Protein AF-A0A645JK14-F1 (afdb_monomer_lite)

Foldseek 3Di:
DDDDDADDDCLDDKWKDFQNHTDDAACCVCVVVVNDDPDPPPPNLCRHLHPDAHWMKIAPQPVVFFEEEEEEESQCSRCVSVVQSRGRMYIYHYPVCVVPDDVVCVCVVRVHDYYDYDYDPVVVVVVPDPPD

pLDDT: mean 91.76, std 9.83, range [40.03, 98.81]

Organism: NCBI:txid1076179

Sequence (132 aa):
MDIFKTYQFDYGDYTSYVNDRKATIGMEAEYAKGQFSTEPSYQHWLSFYGGQSGVIRFEFHQPDQPNLLILSDSQGLPIRKLLASHFNRTIYLDDQQTSTLDLNQVIADNDIDVVVFLGQISQFERFNGSGT

Radius of gyration: 15.87 Å; chains: 1; bounding box: 43×33×47 Å

Secondary structure (DSSP, 8-state):
-PPP--------S-EEEETTEE---SSHHHHHTT-S---TT--HHHHHHT---S-EEEE---TTSPPEEEEESGGGTTTHHHHHTTSSEEEEE-HHHHHHS-HHHHHHHTT--EEEEES-THHHHTTS----

Structure (mmCIF, N/CA/C/O backbone):
data_AF-A0A645JK14-F1
#
_entry.id   AF-A0A645JK14-F1
#
loop_
_atom_site.group_PDB
_atom_site.id
_atom_site.type_symbol
_atom_site.label_atom_id
_atom_site.label_alt_id
_atom_site.label_comp_id
_atom_site.label_asym_id
_atom_site.label_entity_id
_atom_site.label_seq_id
_atom_site.pdbx_PDB_ins_code
_atom_site.Cartn_x
_atom_site.Cartn_y
_atom_site.Cartn_z
_atom_site.occupancy
_atom_site.B_iso_or_equiv
_atom_site.auth_seq_id
_atom_site.auth_comp_id
_atom_site.auth_asym_id
_atom_site.auth_atom_id
_atom_site.pdbx_PDB_model_num
ATOM 1 N N . MET A 1 1 ? 30.066 1.039 -10.508 1.00 62.88 1 MET A N 1
ATOM 2 C CA . MET A 1 1 ? 28.658 1.153 -10.931 1.00 62.88 1 MET A CA 1
ATOM 3 C C . MET A 1 1 ? 27.892 0.189 -10.061 1.00 62.88 1 MET A C 1
ATOM 5 O O . MET A 1 1 ? 28.172 -1.003 -10.125 1.00 62.88 1 MET A O 1
ATOM 9 N N . ASP A 1 2 ? 27.051 0.713 -9.179 1.00 70.19 2 ASP A N 1
ATOM 10 C CA . ASP A 1 2 ? 26.314 -0.124 -8.239 1.00 70.19 2 ASP A CA 1
ATOM 11 C C . ASP A 1 2 ? 25.193 -0.854 -8.971 1.00 70.19 2 ASP A C 1
ATOM 13 O O . ASP A 1 2 ? 24.508 -0.291 -9.824 1.00 70.19 2 ASP A O 1
ATOM 17 N N . ILE A 1 3 ? 25.049 -2.141 -8.672 1.00 82.31 3 ILE A N 1
ATOM 18 C CA . ILE A 1 3 ? 24.022 -2.992 -9.267 1.00 82.31 3 ILE A CA 1
ATOM 19 C C . ILE A 1 3 ? 22.790 -2.902 -8.370 1.00 82.31 3 ILE A C 1
ATOM 21 O O . ILE A 1 3 ? 22.856 -3.278 -7.199 1.00 82.31 3 ILE A O 1
ATOM 25 N N . PHE A 1 4 ? 21.664 -2.445 -8.919 1.00 87.12 4 PHE A N 1
ATOM 26 C CA . PHE A 1 4 ? 20.378 -2.512 -8.231 1.00 87.12 4 PHE A CA 1
ATOM 27 C C . PHE A 1 4 ? 19.937 -3.978 -8.110 1.00 87.12 4 PHE A C 1
ATOM 29 O O . PHE A 1 4 ? 19.800 -4.675 -9.115 1.00 87.12 4 PHE A O 1
ATOM 36 N N . LYS A 1 5 ? 19.757 -4.459 -6.876 1.00 88.75 5 LYS A N 1
ATOM 37 C CA . LYS A 1 5 ? 19.341 -5.832 -6.560 1.00 88.75 5 LYS A CA 1
ATOM 38 C C . LYS A 1 5 ? 18.140 -5.799 -5.628 1.00 88.75 5 LYS A C 1
ATOM 40 O O . LYS A 1 5 ? 18.097 -4.985 -4.708 1.00 88.75 5 LYS A O 1
ATOM 45 N N . THR A 1 6 ? 17.204 -6.711 -5.845 1.00 91.31 6 THR A N 1
ATOM 46 C CA . THR A 1 6 ? 15.975 -6.830 -5.059 1.00 91.31 6 THR A CA 1
ATOM 47 C C . THR A 1 6 ? 15.665 -8.297 -4.797 1.00 91.31 6 THR A C 1
ATOM 49 O O . THR A 1 6 ? 16.194 -9.186 -5.469 1.00 91.31 6 THR A O 1
ATOM 52 N N . TYR A 1 7 ? 14.819 -8.548 -3.802 1.00 89.75 7 TYR A N 1
ATOM 53 C CA . TYR A 1 7 ? 14.216 -9.858 -3.601 1.00 89.75 7 TYR A CA 1
ATOM 54 C C . TYR A 1 7 ? 12.872 -9.892 -4.318 1.00 89.75 7 TYR A C 1
ATOM 56 O O . TYR A 1 7 ? 12.109 -8.929 -4.260 1.00 89.75 7 TYR A O 1
ATOM 64 N N . GLN A 1 8 ? 12.600 -11.000 -4.998 1.00 89.12 8 GLN A N 1
ATOM 65 C CA . GLN A 1 8 ? 11.286 -11.286 -5.554 1.00 89.12 8 GLN A CA 1
ATOM 66 C C . GLN A 1 8 ? 10.557 -12.203 -4.581 1.00 89.12 8 GLN A C 1
ATOM 68 O O . GLN A 1 8 ? 11.091 -13.240 -4.187 1.00 89.12 8 GLN A O 1
ATOM 73 N N . PHE A 1 9 ? 9.356 -11.798 -4.194 1.00 91.75 9 PHE A N 1
ATOM 74 C CA . PHE A 1 9 ? 8.475 -12.583 -3.348 1.00 91.75 9 PHE A CA 1
ATOM 75 C C . PHE A 1 9 ? 7.280 -13.040 -4.175 1.00 91.75 9 PHE A C 1
ATOM 77 O O . PHE A 1 9 ? 6.819 -12.319 -5.061 1.00 91.75 9 PHE A O 1
ATOM 84 N N . ASP A 1 10 ? 6.781 -14.230 -3.870 1.00 93.31 10 ASP A N 1
ATOM 85 C CA . ASP A 1 10 ? 5.452 -14.633 -4.303 1.00 93.31 10 ASP A CA 1
ATOM 86 C C . ASP A 1 10 ? 4.445 -14.092 -3.287 1.00 93.31 10 ASP A C 1
ATOM 88 O O . ASP A 1 10 ? 4.407 -14.544 -2.142 1.00 93.31 10 ASP A O 1
ATOM 92 N N . TYR A 1 11 ? 3.689 -13.072 -3.688 1.00 95.19 11 TYR A N 1
ATOM 93 C CA . TYR A 1 11 ? 2.656 -12.475 -2.844 1.00 95.19 11 TYR A CA 1
ATOM 94 C C . TYR A 1 11 ? 1.331 -13.250 -2.919 1.00 95.19 11 TYR A C 1
ATOM 96 O O . TYR A 1 11 ? 0.482 -13.068 -2.053 1.00 95.19 11 TYR A O 1
ATOM 104 N N . GLY A 1 12 ? 1.133 -14.091 -3.940 1.00 94.50 12 GLY A N 1
ATOM 105 C CA . GLY A 1 12 ? -0.185 -14.580 -4.340 1.00 94.50 12 GLY A CA 1
ATOM 106 C C . GLY A 1 12 ? -1.009 -13.546 -5.123 1.00 94.50 12 GLY A C 1
ATOM 107 O O . GLY A 1 12 ? -0.510 -12.494 -5.534 1.00 94.50 12 GLY A O 1
ATOM 108 N N . ASP A 1 13 ? -2.287 -13.861 -5.343 1.00 96.56 13 ASP A N 1
ATOM 109 C CA . ASP A 1 13 ? -3.211 -13.016 -6.103 1.00 96.56 13 ASP A CA 1
ATOM 110 C C . ASP A 1 13 ? -3.748 -11.856 -5.255 1.00 96.56 13 ASP A C 1
ATOM 112 O O . ASP A 1 13 ? -4.234 -12.048 -4.141 1.00 96.56 13 ASP A O 1
ATOM 116 N N . TYR A 1 14 ? -3.718 -10.643 -5.810 1.00 97.75 14 TYR A N 1
ATOM 117 C CA . TYR A 1 14 ? -4.305 -9.461 -5.184 1.00 97.75 14 TYR A CA 1
ATOM 118 C C . TYR A 1 14 ? -4.752 -8.425 -6.210 1.00 97.75 14 TYR A C 1
ATOM 120 O O . TYR A 1 14 ? -4.313 -8.408 -7.363 1.00 97.75 14 TYR A O 1
ATOM 128 N N . THR A 1 15 ? -5.603 -7.503 -5.767 1.00 98.38 15 THR A N 1
ATOM 129 C CA . THR A 1 15 ? -5.898 -6.271 -6.503 1.00 98.38 15 THR A CA 1
ATOM 130 C C . THR A 1 15 ? -5.399 -5.062 -5.726 1.00 98.38 15 THR A C 1
ATOM 132 O O . THR A 1 15 ? -5.628 -4.959 -4.524 1.00 98.38 15 THR A O 1
ATOM 135 N N . SER A 1 16 ? -4.751 -4.121 -6.413 1.00 98.06 16 SER A N 1
ATOM 136 C CA . SER A 1 16 ? -4.288 -2.868 -5.816 1.00 98.06 16 SER A CA 1
ATOM 137 C C . SER A 1 16 ? -4.981 -1.631 -6.378 1.00 98.06 16 SER A C 1
ATOM 139 O O . SER A 1 16 ? -5.429 -1.605 -7.530 1.00 98.06 16 SER A O 1
ATOM 141 N N . TYR A 1 17 ? -5.043 -0.592 -5.548 1.00 98.38 17 TYR A N 1
ATOM 142 C CA . TYR A 1 17 ? -5.690 0.681 -5.839 1.00 98.38 17 TYR A CA 1
ATOM 143 C C . TYR A 1 17 ? -4.824 1.851 -5.370 1.00 98.38 17 TYR A C 1
ATOM 145 O O . TYR A 1 17 ? -4.112 1.737 -4.374 1.00 98.38 17 TYR A O 1
ATOM 153 N N . VAL A 1 18 ? -4.938 2.982 -6.065 1.00 97.81 18 VAL A N 1
ATOM 154 C CA . VAL A 1 18 ? -4.459 4.301 -5.627 1.00 97.81 18 VAL A CA 1
ATOM 155 C C . VAL A 1 18 ? -5.657 5.243 -5.659 1.00 97.81 18 VAL A C 1
ATOM 157 O O . VAL A 1 18 ? -6.240 5.443 -6.727 1.00 97.81 18 VAL A O 1
ATOM 160 N N . ASN A 1 19 ? -6.043 5.805 -4.511 1.00 96.75 19 ASN A N 1
ATOM 161 C CA . ASN A 1 19 ? -7.231 6.662 -4.370 1.00 96.75 19 ASN A CA 1
ATOM 162 C C . ASN A 1 19 ? -8.482 6.018 -5.008 1.00 96.75 19 ASN A C 1
ATOM 164 O O . ASN A 1 19 ? -9.112 6.592 -5.898 1.00 96.75 19 ASN A O 1
ATOM 168 N N . ASP A 1 20 ? -8.751 4.765 -4.628 1.00 96.56 20 ASP A N 1
ATOM 169 C CA . ASP A 1 20 ? -9.857 3.916 -5.105 1.00 96.56 20 ASP A CA 1
ATOM 170 C C . ASP A 1 20 ? -9.897 3.589 -6.599 1.00 96.56 20 ASP A C 1
ATOM 172 O O . ASP A 1 20 ? -10.802 2.904 -7.079 1.00 96.56 20 ASP A O 1
ATOM 176 N N . ARG A 1 21 ? -8.869 3.980 -7.351 1.00 97.94 21 ARG A N 1
ATOM 177 C CA . ARG A 1 21 ? -8.707 3.575 -8.746 1.00 97.94 21 ARG A CA 1
ATOM 178 C C . ARG A 1 21 ? -7.771 2.388 -8.818 1.00 97.94 21 ARG A C 1
ATOM 180 O O . ARG A 1 21 ? -6.650 2.457 -8.320 1.00 97.94 21 ARG A O 1
ATOM 187 N N . LYS A 1 22 ? -8.224 1.308 -9.460 1.00 98.12 22 LYS A N 1
ATOM 188 C CA . LYS A 1 22 ? -7.393 0.123 -9.701 1.00 98.12 22 LYS A CA 1
ATOM 189 C C . LYS A 1 22 ? -6.104 0.544 -10.410 1.00 98.12 22 LYS A C 1
ATOM 191 O O . LYS A 1 22 ? -6.158 1.236 -11.426 1.00 98.12 22 LYS A O 1
ATOM 196 N N . ALA A 1 23 ? -4.965 0.136 -9.867 1.00 97.12 23 ALA A N 1
ATOM 197 C CA . ALA A 1 23 ? -3.651 0.546 -10.346 1.00 97.12 23 ALA A CA 1
ATOM 198 C C . ALA A 1 23 ? -2.605 -0.526 -10.039 1.00 97.12 23 ALA A C 1
ATOM 200 O O . ALA A 1 23 ? -2.693 -1.200 -9.015 1.00 97.12 23 ALA A O 1
ATOM 201 N N . THR A 1 24 ? -1.592 -0.646 -10.895 1.00 95.88 24 THR A N 1
ATOM 202 C CA . THR A 1 24 ? -0.391 -1.441 -10.606 1.00 95.88 24 THR A CA 1
ATOM 203 C C . THR A 1 24 ? 0.560 -0.619 -9.740 1.00 95.88 24 THR A C 1
ATOM 205 O O . THR A 1 24 ? 0.847 0.537 -10.054 1.00 95.88 24 THR A O 1
ATOM 208 N N . ILE A 1 25 ? 1.046 -1.211 -8.649 1.00 95.81 25 ILE A N 1
ATOM 209 C CA . ILE A 1 25 ? 1.998 -0.577 -7.733 1.00 95.81 25 ILE A CA 1
ATOM 210 C C . ILE A 1 25 ? 3.417 -1.030 -8.079 1.00 95.81 25 ILE A C 1
ATOM 212 O O . ILE A 1 25 ? 3.697 -2.229 -8.083 1.00 95.81 25 ILE A O 1
ATOM 216 N N . GLY A 1 26 ? 4.317 -0.076 -8.319 1.00 94.94 26 GLY A N 1
ATOM 217 C CA . GLY A 1 26 ? 5.686 -0.365 -8.760 1.00 94.94 26 GLY A CA 1
ATOM 218 C C . GLY A 1 26 ? 5.788 -0.994 -10.151 1.00 94.94 26 GLY A C 1
ATOM 219 O O . GLY A 1 26 ? 4.801 -1.094 -10.875 1.00 94.94 26 GLY A O 1
ATOM 220 N N . MET A 1 27 ? 7.010 -1.386 -10.512 1.00 95.38 27 MET A N 1
ATOM 221 C CA . MET A 1 27 ? 7.374 -1.937 -11.825 1.00 95.38 27 MET A CA 1
ATOM 222 C C . MET A 1 27 ? 8.055 -3.313 -11.713 1.00 95.38 27 MET A C 1
ATOM 224 O O . MET A 1 27 ? 8.860 -3.700 -12.556 1.00 95.38 27 MET A O 1
ATOM 228 N N . GLU A 1 28 ? 7.804 -4.059 -10.634 1.00 94.81 28 GLU A N 1
ATOM 229 C CA . GLU A 1 28 ? 8.445 -5.361 -10.369 1.00 94.81 28 GLU A CA 1
ATOM 230 C C . GLU A 1 28 ? 8.350 -6.331 -11.559 1.00 94.81 28 GLU A C 1
ATOM 232 O O . GLU A 1 28 ? 9.332 -6.996 -11.900 1.00 94.81 28 GLU A O 1
ATOM 237 N N . ALA A 1 29 ? 7.192 -6.377 -12.227 1.00 93.31 29 ALA A N 1
ATOM 238 C CA . ALA A 1 29 ? 6.948 -7.254 -13.369 1.00 93.31 29 ALA A CA 1
ATOM 239 C C . ALA A 1 29 ? 7.754 -6.839 -14.610 1.00 93.31 29 ALA A C 1
ATOM 241 O O . ALA A 1 29 ? 8.261 -7.689 -15.342 1.00 93.31 29 ALA A O 1
ATOM 242 N N . GLU A 1 30 ? 7.886 -5.540 -14.856 1.00 95.31 30 GLU A N 1
ATOM 243 C CA . GLU A 1 30 ? 8.700 -4.973 -15.923 1.00 95.31 30 GLU A CA 1
ATOM 244 C C . GLU A 1 30 ? 10.183 -5.244 -15.655 1.00 95.31 30 GLU A C 1
ATOM 246 O O . GLU A 1 30 ? 10.904 -5.697 -16.545 1.00 95.31 30 GLU A O 1
ATOM 251 N N . TYR A 1 31 ? 10.632 -5.087 -14.407 1.00 94.75 31 TYR A N 1
ATOM 252 C CA . TYR A 1 31 ? 12.001 -5.416 -14.015 1.00 94.75 31 TYR A CA 1
ATOM 253 C C . TYR A 1 31 ? 12.323 -6.901 -14.185 1.00 94.75 31 TYR A C 1
ATOM 255 O O . TYR A 1 31 ? 13.384 -7.231 -14.715 1.00 94.75 31 TYR A O 1
ATOM 263 N N . ALA A 1 32 ? 11.397 -7.795 -13.825 1.00 92.69 32 ALA A N 1
ATOM 264 C CA . ALA A 1 32 ? 11.547 -9.235 -14.041 1.00 92.69 32 ALA A CA 1
ATOM 265 C C . ALA A 1 32 ? 11.685 -9.609 -15.531 1.00 92.69 32 ALA A C 1
ATOM 267 O O . ALA A 1 32 ? 12.322 -10.606 -15.863 1.00 92.69 32 ALA A O 1
ATOM 268 N N . LYS A 1 33 ? 11.127 -8.793 -16.435 1.00 94.62 33 LYS A N 1
ATOM 269 C CA . LYS A 1 33 ? 11.228 -8.957 -17.896 1.00 94.62 33 LYS A CA 1
ATOM 270 C C . LYS A 1 33 ? 12.433 -8.237 -18.513 1.00 94.62 33 LYS A C 1
ATOM 272 O O . LYS A 1 33 ? 12.591 -8.275 -19.730 1.00 94.62 33 LYS A O 1
ATOM 277 N N . GLY A 1 34 ? 13.254 -7.549 -17.716 1.00 93.75 34 GLY A N 1
ATOM 278 C CA . GLY A 1 34 ? 14.339 -6.705 -18.227 1.00 93.75 34 GLY A CA 1
ATOM 279 C C . GLY A 1 34 ? 13.862 -5.409 -18.898 1.00 93.75 34 GLY A C 1
ATOM 280 O O . GLY A 1 34 ? 14.605 -4.805 -19.664 1.00 93.75 34 GLY A O 1
ATOM 281 N N . GLN A 1 35 ? 12.621 -4.987 -18.644 1.00 95.62 35 GLN A N 1
ATOM 282 C CA . GLN A 1 35 ? 11.964 -3.835 -19.267 1.00 95.62 35 GLN A CA 1
ATOM 283 C C . GLN A 1 35 ? 12.027 -2.607 -18.350 1.00 95.62 35 GLN A C 1
ATOM 285 O O . GLN A 1 35 ? 11.018 -2.131 -17.843 1.00 95.62 35 GLN A O 1
ATOM 290 N N . PHE A 1 36 ? 13.225 -2.083 -18.111 1.00 93.62 36 PHE A N 1
ATOM 291 C CA . PHE A 1 36 ? 13.435 -0.908 -17.264 1.00 93.62 36 PHE A CA 1
ATOM 292 C C . PHE A 1 36 ? 14.362 0.101 -17.943 1.00 93.62 36 PHE A C 1
ATOM 294 O O . PHE A 1 36 ? 15.140 -0.255 -18.827 1.00 93.62 36 PHE A O 1
ATOM 301 N N . SER A 1 37 ? 14.277 1.370 -17.536 1.00 93.06 37 SER A N 1
ATOM 302 C CA . SER A 1 37 ? 15.163 2.410 -18.067 1.00 93.06 37 SER A CA 1
ATOM 303 C C . SER A 1 37 ? 16.618 2.105 -17.722 1.00 93.06 37 SER A C 1
ATOM 305 O O . SER A 1 37 ? 16.926 1.756 -16.588 1.00 93.06 37 SER A O 1
ATOM 307 N N . THR A 1 38 ? 17.514 2.263 -18.691 1.00 92.12 38 THR A N 1
ATOM 308 C CA . THR A 1 38 ? 18.969 2.162 -18.500 1.00 92.12 38 THR A CA 1
ATOM 309 C C . THR A 1 38 ? 19.639 3.535 -18.486 1.00 92.12 38 THR A C 1
ATOM 311 O O . THR A 1 38 ? 20.860 3.628 -18.619 1.00 92.12 38 THR A O 1
ATOM 314 N N . GLU A 1 39 ? 18.854 4.612 -18.400 1.00 93.62 39 GLU A N 1
ATOM 315 C CA . GLU A 1 39 ? 19.388 5.968 -18.347 1.00 93.62 39 GLU A CA 1
ATOM 316 C C . GLU A 1 39 ? 20.229 6.172 -17.077 1.00 93.62 39 GLU A C 1
ATOM 318 O O . GLU A 1 39 ? 19.847 5.712 -15.992 1.00 93.62 39 GLU A O 1
ATOM 323 N N . PRO A 1 40 ? 21.368 6.881 -17.172 1.00 88.50 40 PRO A N 1
ATOM 324 C CA . PRO A 1 40 ? 22.120 7.276 -15.991 1.00 88.50 40 PRO A CA 1
ATOM 325 C C . PRO A 1 40 ? 21.221 8.007 -14.988 1.00 88.50 40 PRO A C 1
ATOM 327 O O . PRO A 1 40 ? 20.409 8.847 -15.368 1.00 88.50 40 PRO A O 1
ATOM 330 N N . SER A 1 41 ? 21.393 7.707 -13.700 1.00 87.56 41 SER A N 1
ATOM 331 C CA . SER A 1 41 ? 20.637 8.325 -12.599 1.00 87.56 41 SER A CA 1
ATOM 332 C C . SER A 1 41 ? 19.133 8.014 -12.569 1.00 87.56 41 SER A C 1
ATOM 334 O O . SER A 1 41 ? 18.402 8.652 -11.808 1.00 87.56 41 SER A O 1
ATOM 336 N N . TYR A 1 42 ? 18.655 7.028 -13.336 1.00 91.94 42 TYR A N 1
ATOM 337 C CA . TYR A 1 42 ? 17.275 6.569 -13.213 1.00 91.94 42 TYR A CA 1
ATOM 338 C C . TYR A 1 42 ? 16.992 6.053 -11.792 1.00 91.94 42 TYR A C 1
ATOM 340 O O . TYR A 1 42 ? 17.770 5.289 -11.214 1.00 91.94 42 TYR A O 1
ATOM 348 N N . GLN A 1 43 ? 15.867 6.473 -11.205 1.00 92.69 43 GLN A N 1
ATOM 349 C CA . GLN A 1 43 ? 15.502 6.126 -9.829 1.00 92.69 43 GLN A CA 1
ATOM 350 C C . GLN A 1 43 ? 14.939 4.702 -9.753 1.00 92.69 43 GLN A C 1
ATOM 352 O O . GLN A 1 43 ? 13.734 4.491 -9.585 1.00 92.69 43 GLN A O 1
ATOM 357 N N . HIS A 1 44 ? 15.823 3.711 -9.881 1.00 94.00 44 HIS A N 1
ATOM 358 C CA . HIS A 1 44 ? 15.435 2.303 -9.944 1.00 94.00 44 HIS A CA 1
ATOM 359 C C . HIS A 1 44 ? 14.673 1.834 -8.708 1.00 94.00 44 HIS A C 1
ATOM 361 O O . HIS A 1 44 ? 13.649 1.172 -8.835 1.00 94.00 44 HIS A O 1
ATOM 367 N N . TRP A 1 45 ? 15.132 2.229 -7.520 1.00 93.81 45 TRP A N 1
ATOM 368 C CA . TRP A 1 45 ? 14.500 1.851 -6.259 1.00 93.81 45 TRP A CA 1
ATOM 369 C C . TRP A 1 45 ? 13.042 2.332 -6.179 1.00 93.81 45 TRP A C 1
ATOM 371 O O . TRP A 1 45 ? 12.146 1.540 -5.893 1.00 93.81 45 TRP A O 1
ATOM 381 N N . LEU A 1 46 ? 12.789 3.599 -6.524 1.00 94.00 46 LEU A N 1
ATOM 382 C CA . LEU A 1 46 ? 11.445 4.178 -6.484 1.00 94.00 46 LEU A CA 1
ATOM 383 C C . LEU A 1 46 ? 10.544 3.585 -7.574 1.00 94.00 46 LEU A C 1
ATOM 385 O O . LEU A 1 46 ? 9.371 3.315 -7.336 1.00 94.00 46 LEU A O 1
ATOM 389 N N . SER A 1 47 ? 11.101 3.354 -8.763 1.00 94.62 47 SER A N 1
ATOM 390 C CA . SER A 1 47 ? 10.361 2.786 -9.893 1.00 94.62 47 SER A CA 1
ATOM 391 C C . SER A 1 47 ? 9.977 1.329 -9.634 1.00 94.62 47 SER A C 1
ATOM 393 O O . SER A 1 47 ? 8.844 0.936 -9.893 1.00 94.62 47 SER A O 1
ATOM 395 N N . PHE A 1 48 ? 10.894 0.537 -9.070 1.00 95.94 48 PHE A N 1
ATOM 396 C CA . PHE A 1 48 ? 10.663 -0.868 -8.745 1.00 95.94 48 PHE A CA 1
ATOM 397 C C . PHE A 1 48 ? 9.554 -1.026 -7.701 1.00 95.94 48 PHE A C 1
ATOM 399 O O . PHE A 1 48 ? 8.554 -1.678 -7.986 1.00 95.94 48 PHE A O 1
ATOM 406 N N . TYR A 1 49 ? 9.682 -0.378 -6.538 1.00 95.44 49 TYR A N 1
ATOM 407 C CA . TYR A 1 49 ? 8.721 -0.532 -5.435 1.00 95.44 49 TYR A CA 1
ATOM 408 C C . TYR A 1 49 ? 7.452 0.319 -5.583 1.00 95.44 49 TYR A C 1
ATOM 410 O O . TYR A 1 49 ? 6.434 0.042 -4.942 1.00 95.44 49 TYR A O 1
ATOM 418 N N . GLY A 1 50 ? 7.490 1.337 -6.444 1.00 93.25 50 GLY A N 1
ATOM 419 C CA . GLY A 1 50 ? 6.372 2.219 -6.749 1.00 93.25 50 GLY A CA 1
ATOM 420 C C . GLY A 1 50 ? 6.339 3.481 -5.897 1.00 93.25 50 GLY A C 1
ATOM 421 O O . GLY A 1 50 ? 5.927 3.451 -4.741 1.00 93.25 50 GLY A O 1
ATOM 422 N N . GLY A 1 51 ? 6.702 4.611 -6.497 1.00 85.62 51 GLY A N 1
ATOM 423 C CA . GLY A 1 51 ? 6.609 5.941 -5.887 1.00 85.62 51 GLY A CA 1
ATOM 424 C C . GLY A 1 51 ? 5.238 6.606 -5.989 1.00 85.62 51 GLY A C 1
ATOM 425 O O . GLY A 1 51 ? 5.161 7.827 -5.890 1.00 85.62 51 GLY A O 1
ATOM 426 N N . GLN A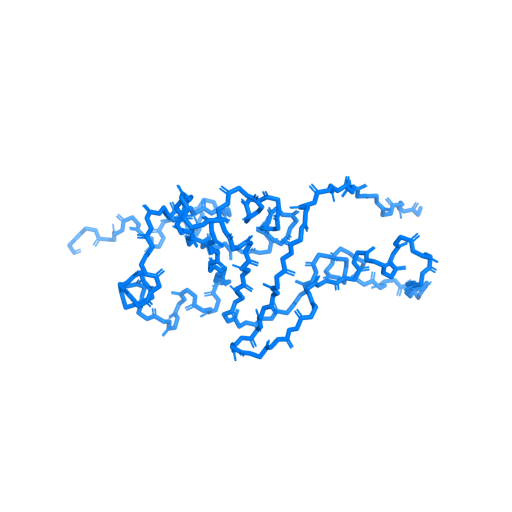 1 52 ? 4.170 5.848 -6.261 1.00 88.25 52 GLN A N 1
ATOM 427 C CA . GLN A 1 52 ? 2.814 6.395 -6.257 1.00 88.25 52 GLN A CA 1
ATOM 428 C C . GLN A 1 52 ? 2.487 6.964 -4.868 1.00 88.25 52 GLN A C 1
ATOM 430 O O . GLN A 1 52 ? 2.750 6.305 -3.863 1.00 88.25 52 GLN A O 1
ATOM 435 N N . SER A 1 53 ? 1.892 8.157 -4.833 1.00 87.00 53 SER A N 1
ATOM 436 C CA . SER A 1 53 ? 1.360 8.783 -3.615 1.00 87.00 53 SER A CA 1
ATOM 437 C C . SER A 1 53 ? -0.169 8.803 -3.650 1.00 87.00 53 SER A C 1
ATOM 439 O O . SER A 1 53 ? -0.781 8.745 -4.725 1.00 87.00 53 SER A O 1
ATOM 441 N N . GLY A 1 54 ? -0.785 8.870 -2.475 1.00 92.94 54 GLY A N 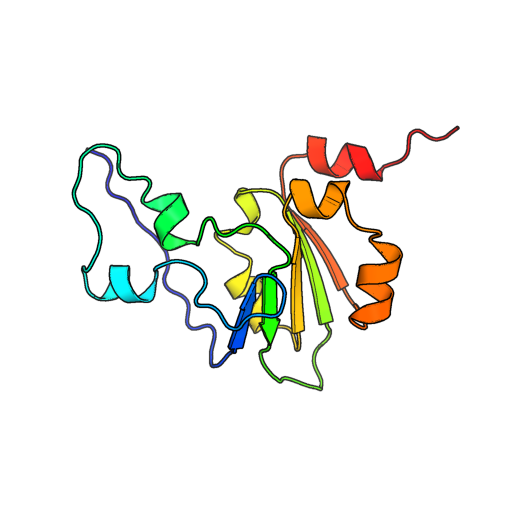1
ATOM 442 C CA . GLY A 1 54 ? -2.217 8.707 -2.265 1.00 92.94 54 GLY A CA 1
ATOM 443 C C . GLY A 1 54 ? -2.516 7.515 -1.363 1.00 92.94 54 GLY A C 1
ATOM 444 O O . GLY A 1 54 ? -1.625 6.768 -0.965 1.00 92.94 54 GLY A O 1
ATOM 445 N N . VAL A 1 55 ? -3.799 7.314 -1.063 1.00 97.00 55 VAL A N 1
ATOM 446 C CA . VAL A 1 55 ? -4.239 6.142 -0.302 1.00 97.00 55 VAL A CA 1
ATOM 447 C C . VAL A 1 55 ? -4.034 4.912 -1.174 1.00 97.00 55 VAL A C 1
ATOM 449 O O . VAL A 1 55 ? -4.708 4.745 -2.196 1.00 97.00 55 VAL A O 1
ATOM 452 N N . ILE A 1 56 ? -3.087 4.064 -0.786 1.00 97.94 56 ILE A N 1
ATOM 453 C CA . ILE A 1 56 ? -2.814 2.809 -1.477 1.00 97.94 56 ILE A CA 1
ATOM 454 C C . ILE A 1 56 ? -3.551 1.700 -0.749 1.00 97.94 56 ILE A C 1
ATOM 456 O O . ILE A 1 56 ? -3.447 1.574 0.468 1.00 97.94 56 ILE A O 1
ATOM 460 N N . ARG A 1 57 ? -4.283 0.880 -1.499 1.00 98.44 57 ARG A N 1
ATOM 461 C CA . ARG A 1 57 ? -5.025 -0.257 -0.952 1.00 98.44 57 ARG A CA 1
ATOM 462 C C . ARG A 1 57 ? -4.652 -1.537 -1.675 1.00 98.44 57 ARG A C 1
ATOM 464 O O . ARG A 1 57 ? -4.599 -1.547 -2.903 1.00 98.44 57 ARG A O 1
ATOM 471 N N . PHE A 1 58 ? -4.435 -2.602 -0.916 1.00 98.50 58 PHE A N 1
ATOM 472 C CA . PHE A 1 58 ? -4.276 -3.968 -1.409 1.00 98.50 58 PHE A CA 1
ATOM 473 C C . PHE A 1 58 ? -5.445 -4.819 -0.910 1.00 98.50 58 PHE A C 1
ATOM 475 O O . PHE A 1 58 ? -5.804 -4.742 0.262 1.00 98.50 58 PHE A O 1
ATOM 482 N N . GLU A 1 59 ? -6.029 -5.618 -1.797 1.00 98.44 59 GLU A N 1
ATOM 483 C CA . GLU A 1 59 ? -7.097 -6.576 -1.505 1.00 98.44 59 GLU A CA 1
ATOM 484 C C . GLU A 1 59 ? -6.602 -7.976 -1.874 1.00 98.44 59 GLU A C 1
ATOM 486 O O . GLU A 1 59 ? -6.443 -8.271 -3.061 1.00 98.44 59 GLU A O 1
ATOM 491 N N . PHE A 1 60 ? -6.354 -8.814 -0.868 1.00 98.00 60 PHE A N 1
ATOM 492 C CA . PHE A 1 60 ? -5.966 -10.221 -1.035 1.00 98.00 60 PHE A CA 1
ATOM 493 C C . PHE A 1 60 ? -7.158 -11.176 -0.878 1.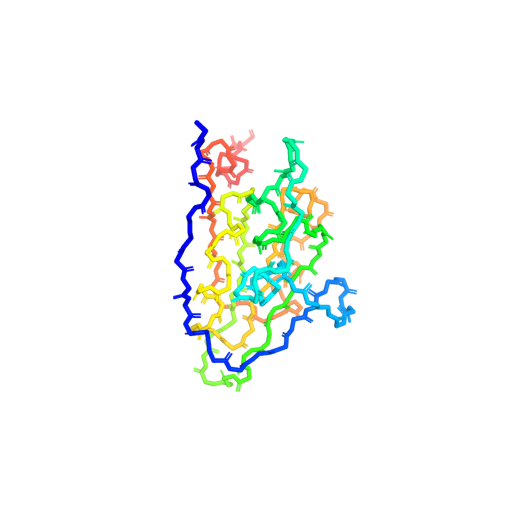00 98.00 60 PHE A C 1
ATOM 495 O O . PHE A 1 60 ? -7.025 -12.369 -1.138 1.00 98.00 60 PHE A O 1
ATOM 502 N N . HIS A 1 61 ? -8.335 -10.656 -0.506 1.00 94.69 61 HIS A N 1
ATOM 503 C CA . HIS A 1 61 ? -9.600 -11.399 -0.457 1.00 94.69 61 HIS A CA 1
ATOM 504 C C . HIS A 1 61 ? -9.550 -12.635 0.459 1.00 94.69 61 HIS A C 1
ATOM 506 O O . HIS A 1 61 ? -10.059 -13.702 0.116 1.00 94.69 61 HIS A O 1
ATOM 512 N N . GLN A 1 62 ? -8.938 -12.473 1.633 1.00 95.19 62 GLN A N 1
ATOM 513 C CA . GLN A 1 62 ? -8.794 -13.503 2.661 1.00 95.19 62 GLN A CA 1
ATOM 514 C C . GLN A 1 62 ? -9.704 -13.151 3.850 1.00 95.19 62 GLN A C 1
ATOM 516 O O . GLN A 1 62 ? -9.205 -12.635 4.841 1.00 95.19 62 GLN A O 1
ATOM 521 N N . PRO A 1 63 ? -11.029 -13.382 3.784 1.00 95.00 63 PRO A N 1
ATOM 522 C CA . PRO A 1 63 ? -11.997 -12.804 4.728 1.00 95.00 63 PRO A CA 1
ATOM 523 C C . PRO A 1 63 ? -11.795 -13.209 6.197 1.00 95.00 63 PRO A C 1
ATOM 525 O O . PRO A 1 63 ? -12.301 -12.526 7.080 1.00 95.00 63 PRO A O 1
ATOM 528 N N . ASP A 1 64 ? -11.059 -14.292 6.455 1.00 97.31 64 ASP A N 1
ATOM 529 C CA . ASP A 1 64 ? -10.730 -14.762 7.805 1.00 97.31 64 ASP A CA 1
ATOM 530 C C . ASP A 1 64 ? -9.445 -14.123 8.379 1.00 97.31 64 ASP A C 1
ATOM 532 O O . ASP A 1 64 ? -9.051 -14.434 9.503 1.00 97.31 64 ASP A O 1
ATOM 536 N N . GLN A 1 65 ? -8.764 -13.262 7.614 1.00 98.25 65 GLN A N 1
ATOM 537 C CA . GLN A 1 65 ? -7.567 -12.532 8.041 1.00 98.25 65 GLN A CA 1
ATOM 538 C C . GLN A 1 65 ? -7.899 -11.091 8.449 1.00 98.25 65 GLN A C 1
ATOM 540 O O . GLN A 1 65 ? -8.844 -10.506 7.917 1.00 98.25 65 GLN A O 1
ATOM 545 N N . PRO A 1 66 ? -7.101 -10.479 9.343 1.00 98.50 66 PRO A N 1
ATOM 546 C CA . PRO A 1 66 ? -7.305 -9.092 9.747 1.00 98.50 66 PRO A CA 1
ATOM 547 C C . PRO A 1 66 ? -7.114 -8.096 8.593 1.00 98.50 66 PRO A C 1
ATOM 549 O O . PRO A 1 66 ? -6.457 -8.391 7.588 1.00 98.50 66 PRO A O 1
ATOM 552 N N . ASN A 1 67 ? -7.626 -6.881 8.773 1.00 98.81 67 ASN A N 1
ATOM 553 C CA . ASN A 1 67 ? -7.324 -5.719 7.945 1.00 98.81 67 ASN A CA 1
ATOM 554 C C . ASN A 1 67 ? -6.179 -4.898 8.562 1.00 98.81 67 ASN A C 1
ATOM 556 O O . ASN A 1 67 ? -6.154 -4.622 9.764 1.00 98.81 67 ASN A O 1
ATOM 560 N N . LEU A 1 68 ? -5.228 -4.483 7.726 1.00 98.81 68 LEU A N 1
ATOM 561 C CA . LEU A 1 68 ? -4.006 -3.789 8.130 1.00 98.81 68 LEU A CA 1
ATOM 562 C C . LEU A 1 68 ? -4.012 -2.320 7.700 1.00 98.81 68 LEU A C 1
ATOM 564 O O . LEU A 1 68 ? -4.321 -2.003 6.554 1.00 98.81 68 LEU A O 1
ATOM 568 N N . LEU A 1 69 ? -3.556 -1.432 8.579 1.00 98.50 69 LEU A N 1
ATOM 569 C CA . LEU A 1 69 ? -3.125 -0.077 8.243 1.00 98.50 69 LEU A CA 1
ATOM 570 C C . LEU A 1 69 ? -1.611 0.045 8.436 1.00 98.50 69 LEU A C 1
ATOM 572 O O . LEU A 1 69 ? -1.102 -0.161 9.535 1.00 98.50 69 LEU A O 1
ATOM 576 N N . ILE A 1 70 ? -0.893 0.413 7.378 1.00 97.31 70 ILE A N 1
ATOM 577 C CA . ILE A 1 70 ? 0.531 0.749 7.412 1.00 97.31 70 ILE A CA 1
ATOM 578 C C . ILE A 1 70 ? 0.675 2.267 7.328 1.00 97.31 70 ILE A C 1
ATOM 580 O O . ILE A 1 70 ? 0.245 2.886 6.354 1.00 97.31 70 ILE A O 1
ATOM 584 N N . LEU A 1 71 ? 1.340 2.842 8.325 1.00 94.88 71 LEU A N 1
ATOM 585 C CA . LEU A 1 71 ? 1.751 4.241 8.372 1.00 94.88 71 LEU A CA 1
ATOM 586 C C . LEU A 1 71 ? 3.268 4.283 8.203 1.00 94.88 71 LEU A C 1
ATOM 588 O O . LEU A 1 71 ? 4.002 3.780 9.060 1.00 94.88 71 LEU A O 1
ATOM 592 N N . SER A 1 72 ? 3.748 4.807 7.076 1.00 93.12 72 SER A N 1
ATOM 593 C CA . SER A 1 72 ? 5.168 4.697 6.739 1.00 93.12 72 SER A CA 1
ATOM 594 C C . SER A 1 72 ? 5.673 5.789 5.808 1.00 93.12 72 SER A C 1
ATOM 596 O O . SER A 1 72 ? 4.911 6.384 5.057 1.00 93.12 72 SER A O 1
ATOM 598 N N . ASP A 1 73 ? 6.980 6.023 5.821 1.00 89.00 73 ASP A N 1
ATOM 599 C CA . ASP A 1 73 ? 7.663 6.773 4.773 1.00 89.00 73 ASP A CA 1
ATOM 600 C C . ASP A 1 73 ? 8.109 5.879 3.617 1.00 89.00 73 ASP A C 1
ATOM 602 O O . ASP A 1 73 ? 7.604 4.779 3.394 1.00 89.00 73 ASP A O 1
ATOM 606 N N . SER A 1 74 ? 9.091 6.355 2.855 1.00 90.00 74 SER A N 1
ATOM 607 C CA . SER A 1 74 ? 9.689 5.591 1.772 1.00 90.00 74 SER A CA 1
ATOM 608 C C . SER A 1 74 ? 10.191 4.206 2.231 1.00 90.00 74 SER A C 1
ATOM 610 O O . SER A 1 74 ? 10.176 3.265 1.440 1.00 90.00 74 SER A O 1
ATOM 612 N N . GLN A 1 75 ? 10.538 3.998 3.505 1.00 91.25 75 GLN A N 1
ATOM 613 C CA . GLN A 1 75 ? 10.980 2.692 4.007 1.00 91.25 75 GLN A CA 1
ATOM 614 C C . GLN A 1 75 ? 9.886 1.617 3.976 1.00 91.25 75 GLN A C 1
ATOM 616 O O . GLN A 1 75 ? 10.210 0.430 3.996 1.00 91.25 75 GLN A O 1
ATOM 621 N N . GLY A 1 76 ? 8.611 1.997 3.871 1.00 93.75 76 GLY A N 1
ATOM 622 C CA . GLY A 1 76 ? 7.505 1.060 3.699 1.00 93.75 76 GLY A CA 1
ATOM 623 C C . GLY A 1 76 ? 7.347 0.540 2.276 1.00 93.75 76 GLY A C 1
ATOM 624 O O . GLY A 1 76 ? 6.813 -0.556 2.090 1.00 93.75 76 GLY A O 1
ATOM 625 N N . LEU A 1 77 ? 7.838 1.264 1.261 1.00 94.56 77 LEU A N 1
ATOM 626 C CA . LEU A 1 77 ? 7.662 0.876 -0.146 1.00 94.56 77 LEU A CA 1
ATOM 627 C C . LEU A 1 77 ? 8.184 -0.542 -0.446 1.00 94.56 77 LEU A C 1
ATOM 629 O O . LEU A 1 77 ? 7.454 -1.288 -1.104 1.00 94.56 77 LEU A O 1
ATOM 633 N N . PRO A 1 78 ? 9.366 -0.966 0.054 1.00 94.06 78 PRO A N 1
ATOM 634 C CA . PRO A 1 78 ? 9.895 -2.300 -0.217 1.00 94.06 78 PRO A CA 1
ATOM 635 C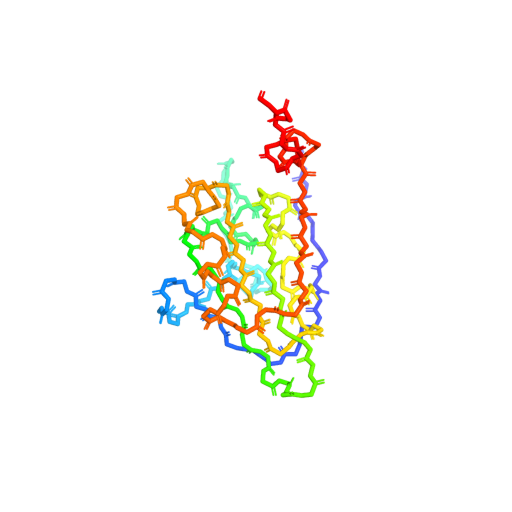 C . PRO A 1 78 ? 9.124 -3.460 0.407 1.00 94.06 78 PRO A C 1
ATOM 637 O O . PRO A 1 78 ? 9.219 -4.582 -0.082 1.00 94.06 78 PRO A O 1
ATOM 640 N N . ILE A 1 79 ? 8.391 -3.214 1.495 1.00 94.44 79 ILE A N 1
ATOM 641 C CA . ILE A 1 79 ? 7.829 -4.281 2.332 1.00 94.44 79 ILE A CA 1
ATOM 642 C C . ILE A 1 79 ? 6.299 -4.291 2.349 1.00 94.44 79 ILE A C 1
ATOM 644 O O . ILE A 1 79 ? 5.707 -5.316 2.670 1.00 94.44 79 ILE A O 1
ATOM 648 N N . ARG A 1 80 ? 5.633 -3.193 1.964 1.00 95.94 80 ARG A N 1
ATOM 649 C CA . ARG A 1 80 ? 4.169 -3.057 2.064 1.00 95.94 80 ARG A CA 1
ATOM 650 C C . ARG A 1 80 ? 3.391 -4.176 1.372 1.00 95.94 80 ARG A C 1
ATOM 652 O O . ARG A 1 80 ? 2.390 -4.613 1.918 1.00 95.94 80 ARG A O 1
ATOM 659 N N . LYS A 1 81 ? 3.861 -4.674 0.219 1.00 96.81 81 LYS A N 1
ATOM 660 C CA . LYS A 1 81 ? 3.228 -5.806 -0.483 1.00 96.81 81 LYS A CA 1
ATOM 661 C C . LYS A 1 81 ? 3.419 -7.124 0.261 1.00 96.81 81 LYS A C 1
ATOM 663 O O . LYS A 1 81 ? 2.476 -7.896 0.356 1.00 96.81 81 LYS A O 1
ATOM 668 N N . LEU A 1 82 ? 4.617 -7.349 0.810 1.00 96.94 82 LEU A N 1
ATOM 669 C CA . LEU A 1 82 ? 4.917 -8.548 1.593 1.00 96.94 82 LEU A CA 1
ATOM 670 C C . LEU A 1 82 ? 4.105 -8.581 2.886 1.00 96.94 82 LEU A C 1
ATOM 672 O O . LEU A 1 82 ? 3.585 -9.623 3.250 1.00 96.94 82 LEU A O 1
ATOM 676 N N . LEU A 1 83 ? 3.974 -7.448 3.578 1.00 97.56 83 LEU A N 1
ATOM 677 C CA . LEU A 1 83 ? 3.077 -7.372 4.728 1.00 97.56 83 LEU A CA 1
ATOM 678 C C . LEU A 1 83 ? 1.641 -7.624 4.280 1.00 97.56 83 LEU A C 1
ATOM 680 O O . LEU A 1 83 ? 0.997 -8.504 4.834 1.00 97.56 83 LEU A O 1
ATOM 684 N N . ALA A 1 84 ? 1.176 -6.924 3.241 1.00 98.12 84 ALA A N 1
ATOM 685 C CA . ALA A 1 84 ? -0.200 -7.026 2.774 1.00 98.12 84 ALA A CA 1
ATOM 686 C C . ALA A 1 84 ? -0.621 -8.447 2.370 1.00 98.12 84 ALA A C 1
ATOM 688 O O . ALA A 1 84 ? -1.776 -8.796 2.593 1.00 98.12 84 ALA A O 1
ATOM 689 N N . SER A 1 85 ? 0.291 -9.289 1.864 1.00 98.00 85 SER A N 1
ATOM 690 C CA . SER A 1 85 ? -0.027 -10.675 1.477 1.00 98.00 85 SER A CA 1
ATOM 691 C C . SER A 1 85 ? -0.448 -11.594 2.628 1.00 98.00 85 SER A C 1
ATOM 693 O O . SER A 1 85 ? -0.905 -12.709 2.384 1.00 98.00 85 SER A O 1
ATOM 695 N N . HIS A 1 86 ? -0.314 -11.142 3.877 1.00 97.69 86 HIS A N 1
ATOM 696 C CA . HIS A 1 86 ? -0.751 -11.866 5.074 1.00 97.69 86 HIS A CA 1
ATOM 697 C C . HIS A 1 86 ? -2.069 -11.345 5.673 1.00 97.69 86 HIS A C 1
ATOM 699 O O . HIS A 1 86 ? -2.467 -11.803 6.741 1.00 97.69 86 HIS A O 1
ATOM 705 N N . PHE A 1 87 ? -2.727 -10.381 5.025 1.00 98.56 87 PHE A N 1
ATOM 706 C CA . PHE A 1 87 ? -3.932 -9.713 5.523 1.00 98.56 87 PHE A CA 1
ATOM 707 C C . PHE A 1 87 ? -5.046 -9.762 4.479 1.00 98.56 87 PHE A C 1
ATOM 709 O O . PHE A 1 87 ? -4.791 -9.944 3.292 1.00 98.56 87 PHE A O 1
ATOM 716 N N . ASN A 1 88 ? -6.293 -9.562 4.902 1.00 98.50 88 ASN A N 1
ATOM 717 C CA . ASN A 1 88 ? -7.435 -9.513 3.989 1.00 98.50 88 ASN A CA 1
ATOM 718 C C . ASN A 1 88 ? -7.376 -8.275 3.081 1.00 98.50 88 ASN A C 1
ATOM 720 O O . ASN A 1 88 ? -7.376 -8.367 1.848 1.00 98.50 88 ASN A O 1
ATOM 724 N N . ARG A 1 89 ? -7.295 -7.113 3.733 1.00 98.44 89 ARG A N 1
ATOM 725 C CA . ARG A 1 89 ? -7.144 -5.786 3.143 1.00 98.44 89 ARG A CA 1
ATOM 726 C C . ARG A 1 89 ? -5.984 -5.082 3.822 1.00 98.44 89 ARG A C 1
ATOM 728 O O . ARG A 1 89 ? -5.789 -5.202 5.026 1.00 98.44 89 ARG A O 1
ATOM 735 N N . THR A 1 90 ? -5.228 -4.303 3.062 1.00 98.69 90 THR A N 1
ATOM 736 C CA . THR A 1 90 ? -4.216 -3.400 3.616 1.00 98.69 90 THR A CA 1
ATOM 737 C C . THR A 1 90 ? -4.392 -1.998 3.064 1.00 98.69 90 THR A C 1
ATOM 739 O O . THR A 1 90 ? -4.446 -1.826 1.848 1.00 98.69 90 THR A O 1
ATOM 742 N N . ILE A 1 91 ? -4.424 -1.006 3.950 1.00 98.44 91 ILE A N 1
ATOM 743 C CA . ILE A 1 91 ? -4.305 0.416 3.638 1.00 98.44 91 ILE A CA 1
ATOM 744 C C . ILE A 1 91 ? -2.872 0.849 3.932 1.00 98.44 91 ILE A C 1
ATOM 746 O O . ILE A 1 91 ? -2.341 0.581 5.004 1.00 98.44 91 ILE A O 1
ATOM 750 N N . TYR A 1 92 ? -2.239 1.521 2.982 1.00 97.88 92 TYR A N 1
ATOM 751 C CA . TYR A 1 92 ? -0.923 2.124 3.129 1.00 97.88 92 TYR A CA 1
ATOM 752 C C . TYR A 1 92 ? -1.055 3.635 2.959 1.00 97.88 92 TYR A C 1
ATOM 754 O O . TYR A 1 92 ? -1.539 4.099 1.921 1.00 97.88 92 TYR A O 1
ATOM 762 N N . LEU A 1 93 ? -0.606 4.384 3.965 1.00 95.88 93 LEU A N 1
ATOM 763 C CA . LEU A 1 93 ? -0.546 5.841 3.946 1.00 95.88 93 LEU A CA 1
ATOM 764 C C . LEU A 1 93 ? 0.910 6.289 4.054 1.00 95.88 93 LEU A C 1
ATOM 766 O O . LEU A 1 93 ? 1.624 5.871 4.970 1.00 95.88 93 LEU A O 1
ATOM 770 N N . ASP A 1 94 ? 1.331 7.153 3.129 1.00 91.69 94 ASP A N 1
ATOM 771 C CA . ASP A 1 94 ? 2.616 7.837 3.241 1.00 91.69 94 ASP A CA 1
ATOM 772 C C . ASP A 1 94 ? 2.550 9.010 4.248 1.00 91.69 94 ASP A C 1
ATOM 774 O O . ASP A 1 94 ? 1.499 9.301 4.834 1.00 91.69 94 ASP A O 1
ATOM 778 N N . ASP A 1 95 ? 3.666 9.714 4.453 1.00 88.25 95 ASP A N 1
ATOM 779 C CA . ASP A 1 95 ? 3.740 10.878 5.348 1.00 88.25 95 ASP A CA 1
ATOM 780 C C . ASP A 1 95 ? 2.742 11.999 4.993 1.00 88.25 95 ASP A C 1
ATOM 782 O O . ASP A 1 95 ? 2.215 12.676 5.885 1.00 88.25 95 ASP A O 1
ATOM 786 N N . GLN A 1 96 ? 2.447 12.199 3.706 1.00 89.81 96 GLN A N 1
ATOM 787 C CA . GLN A 1 96 ? 1.492 13.207 3.255 1.00 89.81 96 GLN A CA 1
ATOM 788 C C . GLN A 1 96 ? 0.062 12.806 3.622 1.00 89.81 96 GLN A C 1
ATOM 790 O O . GLN A 1 96 ? -0.683 13.621 4.163 1.00 89.81 96 GLN A O 1
ATOM 795 N N . GLN A 1 97 ? -0.345 11.565 3.350 1.00 92.50 97 GLN A N 1
ATOM 796 C CA . GLN A 1 97 ? -1.700 11.123 3.706 1.00 92.50 97 GLN A CA 1
ATOM 797 C C . GLN A 1 97 ? -1.882 11.063 5.222 1.00 92.50 97 GLN A C 1
ATOM 799 O O . GLN A 1 97 ? -2.898 11.510 5.747 1.00 92.50 97 GLN A O 1
ATOM 804 N N . THR A 1 98 ? -0.860 10.598 5.933 1.00 89.44 98 THR A N 1
ATOM 805 C CA . THR A 1 98 ? -0.863 10.508 7.396 1.00 89.44 98 THR A CA 1
ATOM 806 C C . THR A 1 98 ? -1.038 11.873 8.069 1.00 89.44 98 THR A C 1
ATOM 808 O O . THR A 1 98 ? -1.652 11.964 9.126 1.00 89.44 98 THR A O 1
ATOM 811 N N . SER A 1 99 ? -0.512 12.945 7.467 1.00 87.69 99 SER A N 1
ATOM 812 C CA . SER A 1 99 ? -0.636 14.310 8.000 1.00 87.69 99 SER A CA 1
ATOM 813 C C . SER A 1 99 ? -1.911 15.048 7.583 1.00 87.69 99 SER A C 1
ATOM 815 O O . SER A 1 99 ? -2.178 16.130 8.102 1.00 87.69 99 SER A O 1
ATOM 817 N N . THR A 1 100 ? -2.695 14.497 6.653 1.00 91.12 100 THR A N 1
ATOM 818 C CA . THR A 1 100 ? -3.866 15.180 6.075 1.00 91.12 100 THR A CA 1
ATOM 819 C C . THR A 1 100 ? -5.193 14.487 6.363 1.00 91.12 100 THR A C 1
ATOM 821 O O . THR A 1 100 ? -6.223 15.158 6.396 1.00 91.12 100 THR A O 1
ATOM 824 N N . LEU A 1 101 ? -5.189 13.171 6.571 1.00 92.81 101 LEU A N 1
ATOM 825 C CA . LEU A 1 101 ? -6.390 12.384 6.835 1.00 92.81 101 LEU A CA 1
ATOM 826 C C . LEU A 1 101 ? -6.671 12.258 8.334 1.00 92.81 101 LEU A C 1
ATOM 828 O O . LEU A 1 101 ? -5.757 12.227 9.157 1.00 92.81 101 LEU A O 1
ATOM 832 N N . ASP A 1 102 ? -7.950 12.111 8.680 1.00 94.62 102 ASP A N 1
ATOM 833 C CA . ASP A 1 102 ? -8.350 11.660 10.011 1.00 94.62 102 ASP A CA 1
ATOM 834 C C . ASP A 1 102 ? -8.101 10.150 10.119 1.00 94.62 102 ASP A C 1
ATOM 836 O O . ASP A 1 102 ? -8.821 9.338 9.535 1.00 94.62 102 ASP A O 1
ATOM 840 N N . LEU A 1 103 ? -7.059 9.769 10.858 1.00 94.31 103 LEU A N 1
ATOM 841 C CA . LEU A 1 103 ? -6.676 8.367 11.017 1.00 94.31 103 LEU A CA 1
ATOM 842 C C . LEU A 1 103 ? -7.737 7.543 11.752 1.00 94.31 103 LEU A C 1
ATOM 844 O O . LEU A 1 103 ? -7.875 6.360 11.453 1.00 94.31 103 LEU A O 1
ATOM 848 N N . ASN A 1 104 ? -8.511 8.143 12.662 1.00 95.56 104 ASN A N 1
ATOM 849 C CA . ASN A 1 104 ? -9.601 7.427 13.326 1.00 95.56 104 ASN A CA 1
ATOM 850 C C . ASN A 1 104 ? -10.708 7.101 12.324 1.00 95.56 104 ASN A C 1
ATOM 852 O O . ASN A 1 104 ? -11.241 5.994 12.341 1.00 95.56 104 ASN A O 1
ATOM 856 N N . GLN A 1 105 ? -11.005 8.036 11.418 1.00 97.38 105 GLN A N 1
ATOM 857 C CA . GLN A 1 105 ? -11.960 7.806 10.339 1.00 97.38 105 GLN A CA 1
ATOM 858 C C . GLN A 1 105 ? -11.449 6.739 9.363 1.00 97.38 105 GLN A C 1
ATOM 860 O O . GLN A 1 105 ? -12.199 5.837 9.010 1.00 97.38 105 GLN A O 1
ATOM 865 N N . VAL A 1 106 ? -10.162 6.771 8.989 1.00 97.56 106 VAL A N 1
ATOM 866 C CA . VAL A 1 106 ? -9.555 5.720 8.149 1.00 97.56 106 VAL A CA 1
ATOM 867 C C . VAL A 1 106 ? -9.668 4.348 8.814 1.00 97.56 106 VAL A C 1
ATOM 869 O O . VAL A 1 106 ? -10.025 3.382 8.141 1.00 97.56 106 VAL A O 1
ATOM 872 N N . ILE A 1 107 ? -9.383 4.256 10.114 1.00 98.00 107 ILE A N 1
ATOM 873 C CA . ILE A 1 107 ? -9.492 3.012 10.886 1.00 98.00 107 ILE A CA 1
ATOM 874 C C . ILE A 1 107 ? -10.936 2.504 10.897 1.00 98.00 107 ILE A C 1
ATOM 876 O O . ILE A 1 107 ? -11.160 1.328 10.617 1.00 98.00 107 ILE A O 1
ATOM 880 N N . ALA A 1 108 ? -11.900 3.386 11.173 1.00 98.25 108 ALA A N 1
ATOM 881 C CA . ALA A 1 108 ? -13.315 3.037 11.242 1.00 98.25 108 ALA A CA 1
ATOM 882 C C . ALA A 1 108 ? -13.892 2.627 9.877 1.00 98.25 108 ALA A C 1
ATOM 884 O O . ALA A 1 108 ? -14.542 1.594 9.781 1.00 98.25 108 ALA A O 1
ATOM 885 N N . ASP A 1 109 ? -13.621 3.389 8.814 1.00 97.75 109 ASP A N 1
ATOM 886 C CA . ASP A 1 109 ? -14.187 3.148 7.476 1.00 97.75 109 ASP A CA 1
ATOM 887 C C . ASP A 1 109 ? -13.629 1.900 6.786 1.00 97.75 109 ASP A C 1
ATOM 889 O O . ASP A 1 109 ? -14.223 1.396 5.831 1.00 97.75 109 ASP A O 1
ATOM 893 N N . ASN A 1 110 ? -12.460 1.427 7.222 1.00 97.50 110 ASN A N 1
ATOM 894 C CA . ASN A 1 110 ? -11.775 0.288 6.614 1.00 97.50 110 ASN A CA 1
ATOM 895 C C . ASN A 1 110 ? -11.747 -0.949 7.514 1.00 97.50 110 ASN A C 1
ATOM 897 O O . ASN A 1 110 ? -11.066 -1.910 7.151 1.00 97.50 110 ASN A O 1
ATOM 901 N N . ASP A 1 111 ? -12.466 -0.925 8.643 1.00 97.69 111 ASP A N 1
ATOM 902 C CA . ASP A 1 111 ? -12.523 -2.009 9.626 1.00 97.69 111 ASP A CA 1
ATOM 903 C C . ASP A 1 111 ? -11.114 -2.492 10.025 1.00 97.69 111 ASP A C 1
ATOM 905 O O . ASP A 1 111 ? -10.811 -3.680 9.944 1.00 97.69 111 ASP A O 1
ATOM 909 N N . ILE A 1 112 ? -10.204 -1.565 10.355 1.00 98.62 112 ILE A N 1
ATOM 910 C CA . ILE A 1 112 ? -8.792 -1.888 10.617 1.00 98.62 112 ILE A CA 1
ATOM 911 C C . ILE A 1 112 ? -8.628 -2.608 11.961 1.00 98.62 112 ILE A C 1
ATOM 913 O O . ILE A 1 112 ? -8.951 -2.056 13.012 1.00 98.62 112 ILE A O 1
ATOM 917 N N . ASP A 1 113 ? -8.016 -3.793 11.926 1.00 98.56 113 ASP A N 1
ATOM 918 C CA . ASP A 1 113 ? -7.711 -4.605 13.111 1.00 98.56 113 ASP A CA 1
ATOM 919 C C . ASP A 1 113 ? -6.291 -4.366 13.636 1.00 98.56 113 ASP A C 1
ATOM 921 O O . ASP A 1 113 ? -6.027 -4.439 14.837 1.00 98.56 113 ASP A O 1
ATOM 925 N N . VAL A 1 114 ? -5.348 -4.111 12.722 1.00 98.44 114 VAL A N 1
ATOM 926 C CA . VAL A 1 114 ? -3.919 -3.987 13.030 1.00 98.44 114 VAL A CA 1
ATOM 927 C C . VAL A 1 114 ? -3.370 -2.698 12.435 1.00 98.44 114 VAL A C 1
ATOM 929 O O . VAL A 1 114 ? -3.538 -2.428 11.249 1.00 98.44 114 VAL A O 1
ATOM 932 N N . VAL A 1 115 ? -2.649 -1.925 13.248 1.00 97.00 115 VAL A N 1
ATOM 933 C CA . VAL A 1 115 ? -1.917 -0.732 12.805 1.00 97.00 115 VAL A CA 1
ATOM 934 C C . VAL A 1 115 ? -0.420 -0.970 12.964 1.00 97.00 115 VAL A C 1
ATOM 936 O O . VAL A 1 115 ? 0.048 -1.337 14.042 1.00 97.00 115 VAL A O 1
ATOM 939 N N . VAL A 1 116 ? 0.341 -0.736 11.896 1.00 95.44 116 VAL A N 1
ATOM 940 C CA . VAL A 1 116 ? 1.803 -0.816 11.879 1.00 95.44 116 VAL A CA 1
ATOM 941 C C . VAL A 1 116 ? 2.380 0.546 11.526 1.00 95.44 116 VAL A C 1
ATOM 943 O O . VAL A 1 116 ? 2.078 1.113 10.479 1.00 95.44 116 VAL A O 1
ATOM 946 N N . PHE A 1 117 ? 3.273 1.030 12.381 1.00 92.50 117 PHE A N 1
ATOM 947 C CA . PHE A 1 117 ? 4.124 2.177 12.099 1.00 92.50 117 PHE A CA 1
ATOM 948 C C . PHE A 1 117 ? 5.492 1.660 11.655 1.00 92.50 117 PHE A C 1
ATOM 950 O O . PHE A 1 117 ? 6.119 0.867 12.362 1.00 92.50 117 PHE A O 1
ATOM 957 N N . LEU A 1 118 ? 5.957 2.085 10.485 1.00 91.69 118 LEU A N 1
ATOM 958 C CA . LEU A 1 118 ? 7.234 1.651 9.929 1.00 91.69 118 LEU A CA 1
ATOM 959 C C . LEU A 1 118 ? 7.970 2.859 9.371 1.00 91.69 118 LEU A C 1
ATOM 961 O O . LEU A 1 118 ? 7.485 3.506 8.456 1.00 91.69 118 LEU A O 1
ATOM 965 N N . GLY A 1 119 ? 9.145 3.176 9.890 1.00 88.12 119 GLY A N 1
ATOM 966 C CA . GLY A 1 119 ? 9.856 4.356 9.422 1.00 88.12 119 GLY A CA 1
ATOM 967 C C . GLY A 1 119 ? 10.994 4.751 10.341 1.00 88.12 119 GLY A C 1
ATOM 968 O O . GLY A 1 119 ? 11.482 3.956 11.145 1.00 88.12 119 GLY A O 1
ATOM 969 N N . GLN A 1 120 ? 11.431 6.000 10.213 1.00 84.81 120 GLN A N 1
ATOM 970 C CA . GLN A 1 120 ? 12.416 6.586 11.120 1.00 84.81 120 GLN A CA 1
ATOM 971 C C . GLN A 1 120 ? 11.781 6.899 12.473 1.00 84.81 120 GLN A C 1
ATOM 973 O O . GLN A 1 120 ? 10.605 7.238 12.535 1.00 84.81 120 GLN A O 1
ATOM 978 N N . ILE A 1 121 ? 12.575 6.873 13.548 1.00 82.44 121 ILE A N 1
ATOM 979 C CA . ILE A 1 121 ? 12.109 7.161 14.919 1.00 82.44 121 ILE A CA 1
ATOM 980 C C . ILE A 1 121 ? 11.338 8.493 15.001 1.00 82.44 121 ILE A C 1
ATOM 982 O O . ILE A 1 121 ? 10.289 8.551 15.640 1.00 82.44 121 ILE A O 1
ATOM 986 N N . SER A 1 122 ? 11.784 9.527 14.283 1.00 79.88 122 SER A N 1
ATOM 987 C CA . SER A 1 122 ? 11.128 10.844 14.235 1.00 79.88 122 SER A CA 1
ATOM 988 C C . SER A 1 122 ? 9.672 10.802 13.749 1.00 79.88 122 SER A C 1
ATOM 990 O O . SER A 1 122 ? 8.856 11.630 14.147 1.00 79.88 122 SER A O 1
ATOM 992 N N . GLN A 1 123 ? 9.298 9.817 12.929 1.00 74.31 123 GLN A N 1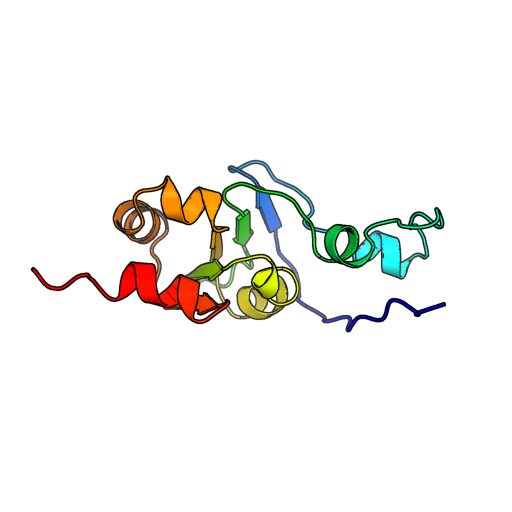
ATOM 993 C CA . GLN A 1 123 ? 7.910 9.619 12.500 1.00 74.31 123 GLN A CA 1
ATOM 994 C C . GLN A 1 123 ? 7.029 8.947 13.542 1.00 74.31 123 GLN A C 1
ATOM 996 O O . GLN A 1 123 ? 5.812 8.988 13.394 1.00 74.31 123 GLN A O 1
ATOM 1001 N N . PHE A 1 124 ? 7.599 8.324 14.568 1.00 78.25 124 PHE A N 1
ATOM 1002 C CA . PHE A 1 124 ? 6.831 7.787 15.690 1.00 78.25 124 PHE A CA 1
ATOM 1003 C C . PHE A 1 124 ? 6.604 8.869 16.746 1.00 78.25 124 PHE A C 1
ATOM 1005 O O . PHE A 1 124 ? 5.550 8.910 17.374 1.00 78.25 124 PHE A O 1
ATOM 1012 N N . GLU A 1 125 ? 7.549 9.803 16.893 1.00 81.44 125 GLU A N 1
ATOM 1013 C CA . GLU A 1 125 ? 7.453 10.910 17.852 1.00 81.44 125 GLU A CA 1
ATOM 1014 C C . GLU A 1 125 ? 6.210 11.784 17.627 1.00 81.44 125 GLU A C 1
ATOM 1016 O O . GLU A 1 125 ? 5.584 12.199 18.601 1.00 81.44 125 GLU A O 1
ATOM 1021 N N . ARG A 1 126 ? 5.770 11.980 16.373 1.00 74.62 126 ARG A N 1
ATOM 1022 C CA . ARG A 1 126 ? 4.526 12.720 16.058 1.00 74.62 126 ARG A CA 1
ATOM 1023 C C . ARG A 1 126 ? 3.256 12.084 16.637 1.00 74.62 126 ARG A C 1
ATOM 1025 O O . ARG A 1 126 ? 2.248 12.769 16.761 1.00 74.62 126 ARG A O 1
ATOM 1032 N N . PHE A 1 127 ? 3.302 10.799 16.989 1.00 75.06 127 PHE A N 1
ATOM 1033 C CA . PHE A 1 127 ? 2.179 10.066 17.579 1.00 75.06 127 PHE A CA 1
ATOM 1034 C C . PHE A 1 127 ? 2.314 9.862 19.086 1.00 75.06 127 PHE A C 1
ATOM 1036 O O . PHE A 1 127 ? 1.347 9.468 19.730 1.00 75.06 127 PHE A O 1
ATOM 1043 N N . ASN A 1 128 ? 3.479 10.159 19.668 1.00 69.94 128 ASN A N 1
ATOM 1044 C CA . ASN A 1 128 ? 3.726 9.962 21.097 1.00 69.94 128 ASN A CA 1
ATOM 1045 C C . ASN A 1 128 ? 3.083 11.025 21.996 1.00 69.94 128 ASN A C 1
ATOM 1047 O O . ASN A 1 128 ? 3.189 10.914 23.214 1.00 69.94 128 ASN A O 1
ATOM 1051 N N . GLY A 1 129 ? 2.389 12.010 21.420 1.00 59.31 129 GLY A N 1
ATOM 1052 C CA . GLY A 1 129 ? 1.748 13.091 22.153 1.00 59.31 129 GLY A CA 1
ATOM 1053 C C . GLY A 1 129 ? 2.773 14.004 22.825 1.00 59.31 129 GLY A C 1
ATOM 1054 O O . GLY A 1 129 ? 3.519 13.609 23.717 1.00 59.31 129 GLY A O 1
ATOM 1055 N N . SER A 1 130 ? 2.758 15.289 22.486 1.00 51.75 130 SER A N 1
ATOM 1056 C CA . SER A 1 130 ? 3.058 16.280 23.515 1.00 51.75 130 SER A CA 1
ATOM 1057 C C . SER A 1 130 ? 1.955 16.140 24.565 1.00 51.75 130 SER A C 1
ATOM 1059 O O . SER A 1 130 ? 0.844 16.635 24.380 1.00 51.75 130 SER A O 1
ATOM 1061 N N . GLY A 1 131 ? 2.217 15.349 25.606 1.00 49.88 131 GLY A N 1
ATOM 1062 C CA . GLY A 1 131 ? 1.389 15.345 26.799 1.00 49.88 131 GLY A CA 1
ATOM 1063 C C . GLY A 1 131 ? 1.324 16.773 27.336 1.00 49.88 131 GLY A C 1
ATOM 10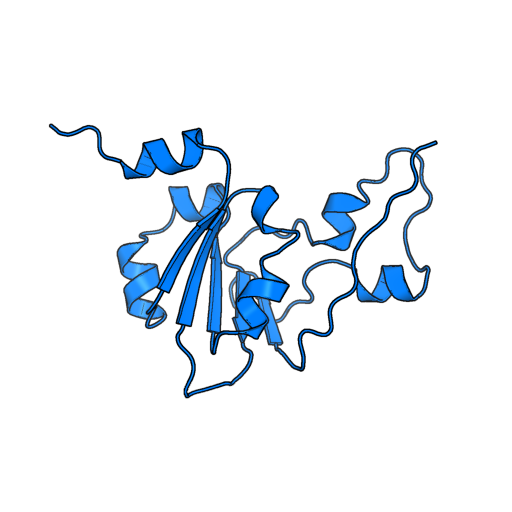64 O O . GLY A 1 131 ? 2.365 17.329 27.675 1.00 49.88 131 GLY A O 1
ATOM 1065 N N . THR A 1 132 ? 0.094 17.296 27.392 1.00 40.03 132 THR A N 1
ATOM 1066 C CA . THR A 1 132 ? -0.354 18.636 27.830 1.00 40.03 132 THR A CA 1
ATOM 1067 C C . THR A 1 132 ? 0.012 19.821 26.947 1.00 40.03 132 THR A C 1
ATOM 1069 O O . THR A 1 132 ? 1.216 20.060 26.723 1.00 40.03 132 THR A O 1
#